Protein AF-A0A7R9K1G2-F1 (afdb_monomer)

Foldseek 3Di:
DDDDDPDPPVPPVVPPPPPVPPVVQLVCLVVVVQPDDPCCVVQQADSNNPGHHPDDPVVVVVPPDDDDDDDDDDDDDPDPDPDDPDDPPDDDPDDDPVRVVVVVVVVVVVVVVVVVPDDDPVVVVVVVVVVVVD

Organism: Timema genevievae (NCBI:txid629358)

Mean predicted aligned error: 20.23 Å

Structure (mmCIF, N/CA/C/O backbone):
data_AF-A0A7R9K1G2-F1
#
_entry.id   AF-A0A7R9K1G2-F1
#
loop_
_atom_site.group_PDB
_atom_site.id
_atom_site.type_symbol
_atom_site.label_atom_id
_atom_site.label_alt_id
_atom_site.label_comp_id
_atom_site.label_asym_id
_atom_site.label_entity_id
_atom_site.label_seq_id
_atom_site.pdbx_PDB_ins_code
_atom_site.Cartn_x
_atom_site.Cartn_y
_atom_site.Cartn_z
_atom_site.occupancy
_atom_site.B_iso_or_equiv
_atom_site.auth_seq_id
_atom_site.auth_comp_id
_atom_site.auth_asym_id
_atom_site.auth_atom_id
_atom_site.pdbx_PDB_model_num
ATOM 1 N N . MET A 1 1 ? -55.151 -46.097 23.847 1.00 50.56 1 MET A N 1
ATOM 2 C CA . MET A 1 1 ? -53.697 -46.279 23.640 1.00 50.56 1 MET A CA 1
ATOM 3 C C . MET A 1 1 ? -53.477 -46.661 22.187 1.00 50.56 1 MET A C 1
ATOM 5 O O . MET A 1 1 ? -53.737 -47.799 21.832 1.00 50.56 1 MET A O 1
ATOM 9 N N . ILE A 1 2 ? -53.095 -45.712 21.331 1.00 43.31 2 ILE A N 1
ATOM 10 C CA . ILE A 1 2 ? -52.829 -45.975 19.909 1.00 43.31 2 ILE A CA 1
ATOM 11 C C . I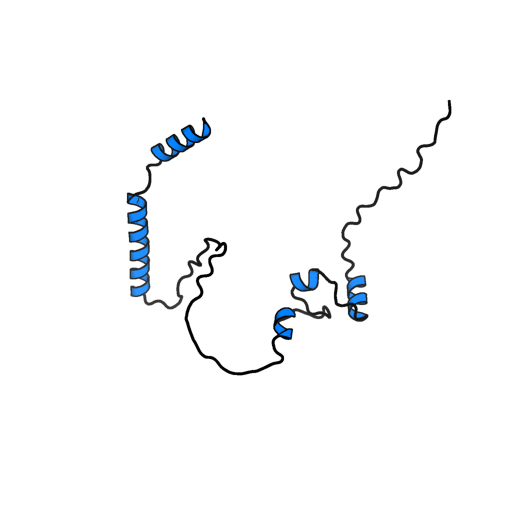LE A 1 2 ? -51.427 -45.440 19.630 1.00 43.31 2 ILE A C 1
ATOM 13 O O . ILE A 1 2 ? -51.177 -44.241 19.719 1.00 43.31 2 ILE A O 1
ATOM 17 N N . ARG A 1 3 ? -50.489 -46.361 19.408 1.00 55.59 3 ARG A N 1
ATOM 18 C CA . ARG A 1 3 ? -49.069 -46.087 19.185 1.00 55.59 3 ARG A CA 1
ATOM 19 C C . ARG A 1 3 ? -48.871 -45.927 17.677 1.00 55.59 3 ARG A C 1
ATOM 21 O O . ARG A 1 3 ? -48.877 -46.917 16.956 1.00 55.59 3 ARG A O 1
ATOM 28 N N . LEU A 1 4 ? -48.760 -44.687 17.203 1.00 58.28 4 LEU A N 1
ATOM 29 C CA . LEU A 1 4 ? -48.434 -44.394 15.805 1.00 58.28 4 LEU A CA 1
ATOM 30 C C . LEU A 1 4 ? -46.971 -44.790 15.522 1.00 58.28 4 LEU A C 1
ATOM 32 O O . LEU A 1 4 ? -46.087 -44.411 16.297 1.00 58.28 4 LEU A O 1
ATOM 36 N N . PRO A 1 5 ? -46.687 -45.546 14.448 1.00 61.16 5 PRO A N 1
ATOM 37 C CA . PRO A 1 5 ? -45.328 -45.935 14.103 1.00 61.16 5 PRO A CA 1
ATOM 38 C C . PRO A 1 5 ? -44.545 -44.731 13.563 1.00 61.16 5 PRO A C 1
ATOM 40 O O . PRO A 1 5 ? -44.858 -44.175 12.514 1.00 61.16 5 PRO A O 1
ATOM 43 N N . HIS A 1 6 ? -43.491 -44.352 14.287 1.00 60.75 6 HIS A N 1
ATOM 44 C CA . HIS A 1 6 ? -42.388 -43.534 13.786 1.00 60.75 6 HIS A CA 1
ATOM 45 C C . HIS A 1 6 ? -41.624 -44.353 12.739 1.00 60.75 6 HIS A C 1
ATOM 47 O O . HIS A 1 6 ? -40.703 -45.095 13.067 1.00 60.75 6 HIS A O 1
ATOM 53 N N . GLN A 1 7 ? -42.036 -44.275 11.481 1.00 60.34 7 GLN A N 1
ATOM 54 C CA . GLN A 1 7 ? -41.250 -44.754 10.351 1.00 60.34 7 GLN A CA 1
ATOM 55 C C . GLN A 1 7 ? -41.204 -43.634 9.317 1.00 60.34 7 GLN A C 1
ATOM 57 O O . GLN A 1 7 ? -42.179 -42.908 9.155 1.00 60.34 7 GLN A O 1
ATOM 62 N N . HIS A 1 8 ? -40.052 -43.493 8.662 1.00 52.41 8 HIS A N 1
ATOM 63 C CA . HIS A 1 8 ? -39.654 -42.400 7.760 1.00 52.41 8 HIS A CA 1
ATOM 64 C C . HIS A 1 8 ? -38.855 -41.249 8.394 1.00 52.41 8 HIS A C 1
ATOM 66 O O . HIS A 1 8 ? -38.887 -40.114 7.924 1.00 52.41 8 HIS A O 1
ATOM 72 N N . LEU A 1 9 ? -37.964 -41.578 9.336 1.00 53.59 9 LEU A N 1
ATOM 73 C CA . LEU A 1 9 ? -36.657 -40.905 9.429 1.00 53.59 9 LEU A CA 1
ATOM 74 C C . LEU A 1 9 ? -35.725 -41.361 8.285 1.00 53.59 9 LEU A C 1
ATOM 76 O O . LEU A 1 9 ? -34.596 -41.782 8.499 1.00 53.59 9 LEU A O 1
ATOM 80 N N . SER A 1 10 ? -36.206 -41.285 7.046 1.00 52.25 10 SER A N 1
ATOM 81 C CA . SER A 1 10 ? -35.415 -41.471 5.821 1.00 52.25 10 SER A CA 1
ATOM 82 C C . SER A 1 10 ? -35.583 -40.273 4.884 1.00 52.25 10 SER A C 1
ATOM 84 O O . SER A 1 10 ? -35.545 -40.377 3.666 1.00 52.25 10 SER A O 1
ATOM 86 N N . ARG A 1 11 ? -35.727 -39.089 5.482 1.00 49.50 11 ARG A N 1
ATOM 87 C CA . ARG A 1 11 ? -35.372 -37.802 4.880 1.00 49.50 11 ARG A CA 1
ATOM 88 C C . ARG A 1 11 ? -34.128 -37.264 5.580 1.00 49.50 11 ARG A C 1
ATOM 90 O O . ARG A 1 11 ? -34.077 -36.110 5.992 1.00 49.50 11 ARG A O 1
ATOM 97 N N . ILE A 1 12 ? -33.087 -38.096 5.669 1.00 47.25 12 ILE A N 1
ATOM 98 C CA . ILE A 1 12 ? -31.738 -37.551 5.528 1.00 47.25 12 ILE A CA 1
ATOM 99 C C . ILE A 1 12 ? -31.717 -37.082 4.081 1.00 47.25 12 ILE A C 1
ATOM 101 O O . ILE A 1 12 ? -31.432 -37.841 3.158 1.00 47.25 12 ILE A O 1
ATOM 105 N N . LEU A 1 13 ? -32.189 -35.849 3.898 1.00 42.22 13 LEU A N 1
ATOM 106 C CA . LEU A 1 13 ? -31.902 -35.016 2.757 1.00 42.22 13 LEU A CA 1
ATOM 107 C C . LEU A 1 13 ? -30.381 -34.988 2.753 1.00 42.22 13 LEU A C 1
ATOM 109 O O . LEU A 1 13 ? -29.765 -34.234 3.507 1.00 42.22 13 LEU A O 1
ATOM 113 N N . VAL A 1 14 ? -29.794 -35.960 2.050 1.00 49.69 14 VAL A N 1
ATOM 114 C CA . VAL A 1 14 ? -28.378 -35.997 1.739 1.00 49.69 14 VAL A CA 1
ATOM 115 C C . VAL A 1 14 ? -28.142 -34.608 1.217 1.00 49.69 14 VAL A C 1
ATOM 117 O O . VAL A 1 14 ? -28.693 -34.246 0.181 1.00 49.69 14 VAL A O 1
ATOM 120 N N . LEU A 1 15 ? -27.452 -33.810 2.031 1.00 47.59 15 LEU A N 1
ATOM 121 C CA . LEU A 1 15 ? -26.836 -32.573 1.624 1.00 47.59 15 LEU A CA 1
ATOM 122 C C . LEU A 1 15 ? -26.226 -32.907 0.280 1.00 47.59 15 LEU A C 1
ATOM 124 O O . LEU A 1 15 ? -25.211 -33.607 0.223 1.00 47.59 15 LEU A O 1
ATOM 128 N N . SER A 1 16 ? -26.907 -32.491 -0.783 1.00 46.47 16 SER A N 1
ATOM 129 C CA . SER A 1 16 ? -26.416 -32.477 -2.139 1.00 46.47 16 SER A CA 1
ATOM 130 C C . SER A 1 16 ? -25.301 -31.451 -2.087 1.00 46.47 16 SER A C 1
ATOM 132 O O . SER A 1 16 ? -25.440 -30.285 -2.449 1.00 46.47 16 SER A O 1
ATOM 134 N N . ARG A 1 17 ? -24.177 -31.915 -1.520 1.00 50.12 17 ARG A N 1
ATOM 135 C CA . ARG A 1 17 ? -22.824 -31.493 -1.809 1.00 50.12 17 ARG A CA 1
ATOM 136 C C . ARG A 1 17 ? -22.879 -31.121 -3.272 1.00 50.12 17 ARG A C 1
ATOM 138 O O . ARG A 1 17 ? -23.384 -31.912 -4.064 1.00 50.12 17 ARG A O 1
ATOM 145 N N . TRP A 1 18 ? -22.472 -29.906 -3.591 1.00 49.19 18 TRP A N 1
ATOM 146 C CA . TRP A 1 18 ? -22.394 -29.452 -4.964 1.00 49.19 18 TRP A CA 1
ATOM 147 C C . TRP A 1 18 ? -21.416 -30.385 -5.679 1.00 49.19 18 TRP A C 1
ATOM 149 O O . TRP A 1 18 ? -20.207 -30.174 -5.653 1.00 49.19 18 TRP A O 1
ATOM 159 N N . VAL A 1 19 ? -21.923 -31.504 -6.192 1.00 56.78 19 VAL A N 1
ATOM 160 C CA . VAL A 1 19 ? -21.174 -32.398 -7.049 1.00 56.78 19 VAL A CA 1
ATOM 161 C C . VAL A 1 19 ? -21.177 -31.658 -8.369 1.00 56.78 19 VAL A C 1
ATOM 163 O O . VAL A 1 19 ? -22.197 -31.533 -9.045 1.00 56.78 19 VAL A O 1
ATOM 166 N N . VAL A 1 20 ? -20.047 -31.018 -8.636 1.00 67.50 20 VAL A N 1
ATOM 167 C CA . VAL A 1 20 ? -19.779 -30.366 -9.908 1.00 67.50 20 VAL A CA 1
ATOM 168 C C . VAL A 1 20 ? -19.528 -31.498 -10.905 1.00 67.50 20 VAL A C 1
ATOM 170 O O . VAL A 1 20 ? -18.430 -32.046 -10.973 1.00 67.50 20 VAL A O 1
ATOM 173 N N . ASP A 1 21 ? -20.583 -31.917 -11.603 1.00 79.44 21 ASP A N 1
ATOM 174 C CA . ASP A 1 21 ? -20.544 -33.013 -12.573 1.00 79.44 21 ASP A CA 1
ATOM 175 C C . ASP A 1 21 ? -19.918 -32.550 -13.899 1.00 79.44 21 ASP A C 1
ATOM 177 O O . ASP A 1 21 ? -20.618 -32.181 -14.846 1.00 79.44 21 ASP A O 1
ATOM 181 N N . ILE A 1 22 ? -18.589 -32.635 -13.997 1.00 81.06 22 ILE A N 1
ATOM 182 C CA . ILE A 1 22 ? -17.823 -32.222 -15.189 1.00 81.06 22 ILE A CA 1
ATOM 183 C C . ILE A 1 22 ? -18.315 -32.946 -16.456 1.00 81.06 22 ILE A C 1
ATOM 185 O O . ILE A 1 22 ? -18.429 -32.349 -17.524 1.00 81.06 22 ILE A O 1
ATOM 189 N N . GLU A 1 23 ? -18.666 -34.229 -16.358 1.00 83.25 23 GLU A N 1
ATOM 190 C CA . GLU A 1 23 ? -19.152 -35.015 -17.501 1.00 83.25 23 GLU A CA 1
ATOM 191 C C . GLU A 1 23 ? -20.518 -34.554 -18.020 1.00 83.25 23 GLU A C 1
ATOM 193 O O . GLU A 1 23 ? -20.798 -34.601 -19.222 1.00 83.25 23 GLU A O 1
ATOM 198 N N . ARG A 1 24 ? -21.408 -34.135 -17.117 1.00 84.56 24 ARG A N 1
ATOM 199 C CA . ARG A 1 24 ? -22.703 -33.560 -17.492 1.00 84.56 24 ARG A CA 1
ATOM 200 C C . ARG A 1 24 ? -22.485 -32.228 -18.195 1.00 84.56 24 ARG A C 1
ATOM 202 O O . ARG A 1 24 ? -23.088 -31.985 -19.237 1.00 84.56 24 ARG A O 1
ATOM 209 N N . ASP A 1 25 ? -21.585 -31.418 -17.663 1.00 83.19 25 ASP A N 1
ATOM 210 C CA . ASP A 1 25 ? -21.326 -30.084 -18.179 1.00 83.19 25 ASP A CA 1
ATOM 211 C C . ASP A 1 25 ? -20.649 -30.144 -19.563 1.00 83.19 25 ASP A C 1
ATOM 213 O O . ASP A 1 25 ? -21.068 -29.436 -20.476 1.00 83.19 25 ASP A O 1
ATOM 217 N N . ILE A 1 26 ? -19.734 -31.095 -19.803 1.00 84.56 26 ILE A N 1
ATOM 218 C CA . ILE A 1 26 ? -19.181 -31.367 -21.145 1.00 84.56 26 ILE A CA 1
ATOM 219 C C . ILE A 1 26 ? -20.280 -31.787 -22.137 1.00 84.56 26 ILE A C 1
ATOM 221 O O . ILE A 1 26 ? -20.262 -31.365 -23.295 1.00 84.56 26 ILE A O 1
ATOM 225 N N . ARG A 1 27 ? -21.254 -32.607 -21.718 1.00 86.50 27 ARG A N 1
ATOM 226 C CA . ARG A 1 27 ? -22.398 -32.985 -22.574 1.00 86.50 27 ARG A CA 1
ATOM 227 C C . ARG A 1 27 ? -23.302 -31.789 -22.887 1.00 86.50 27 ARG A C 1
ATOM 229 O O . ARG A 1 27 ? -23.794 -31.676 -24.010 1.00 86.50 27 ARG A O 1
ATOM 236 N N . ASN A 1 28 ? -23.496 -30.888 -21.929 1.00 84.62 28 ASN A N 1
ATOM 237 C CA . ASN A 1 28 ? -24.276 -29.664 -22.116 1.00 84.62 28 ASN A CA 1
ATOM 238 C C . ASN A 1 28 ? -23.591 -28.699 -23.093 1.00 84.62 28 ASN A C 1
ATOM 240 O O . ASN A 1 28 ? -24.243 -28.200 -24.008 1.00 84.62 28 ASN A O 1
ATOM 244 N N . VAL A 1 29 ? -22.273 -28.522 -22.972 1.00 84.50 29 VAL A N 1
ATOM 245 C CA . VAL A 1 29 ? -21.475 -27.723 -23.917 1.00 84.50 29 VAL A CA 1
ATOM 246 C C . VAL A 1 29 ? -21.548 -28.321 -25.323 1.00 84.50 29 VAL A C 1
ATOM 248 O O . VAL A 1 29 ? -21.930 -27.634 -26.263 1.00 84.50 29 VAL A O 1
ATOM 251 N N . LYS A 1 30 ? -21.322 -29.633 -25.472 1.00 84.31 30 LYS A N 1
ATOM 252 C CA . LYS A 1 30 ? -21.420 -30.317 -26.778 1.00 84.31 30 LYS A CA 1
ATOM 253 C C . LYS A 1 30 ? -22.814 -30.264 -27.411 1.00 84.31 30 LYS A C 1
ATOM 255 O O . LYS A 1 30 ? -22.930 -30.408 -28.622 1.00 84.31 30 LYS A O 1
ATOM 260 N N . SER A 1 31 ? -23.867 -30.090 -26.612 1.00 83.75 31 SER A N 1
ATOM 261 C CA . SER A 1 31 ? -25.248 -29.943 -27.095 1.00 83.75 31 SER A CA 1
ATOM 262 C C . SER A 1 31 ? -25.660 -28.485 -27.345 1.00 83.75 31 SER A C 1
ATOM 264 O O . SER A 1 31 ? -26.833 -28.228 -27.609 1.00 83.75 31 SER A O 1
ATOM 266 N N . GLY A 1 32 ? -24.719 -27.532 -27.280 1.00 75.62 32 GLY A N 1
ATOM 267 C CA . GLY A 1 32 ? -24.953 -26.110 -27.564 1.00 75.62 32 GLY A CA 1
ATOM 268 C C . GLY A 1 32 ? -25.609 -25.335 -26.416 1.00 75.62 32 GLY A C 1
ATOM 269 O O . GLY A 1 32 ? -26.069 -24.207 -26.601 1.00 75.62 32 GLY A O 1
ATOM 270 N N . LYS A 1 33 ? -25.676 -25.915 -25.211 1.00 70.06 33 LYS A N 1
ATOM 271 C CA . LYS A 1 33 ? -26.177 -25.255 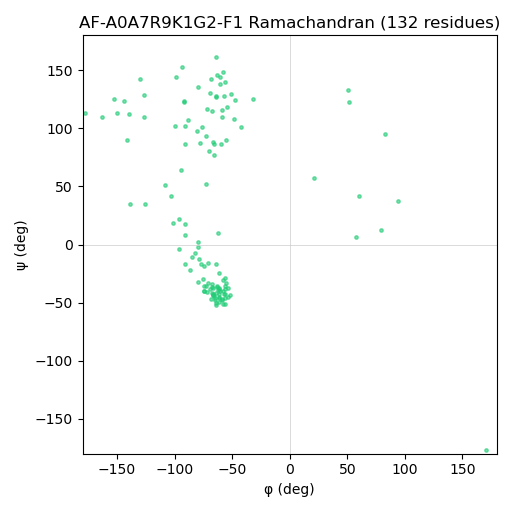-23.995 1.00 70.06 33 LYS A CA 1
ATOM 272 C C . LYS A 1 33 ? -25.009 -24.662 -23.209 1.00 70.06 33 LYS A C 1
ATOM 274 O O . LYS A 1 33 ? -24.711 -25.076 -22.095 1.00 70.06 33 LYS A O 1
ATOM 279 N N . GLU A 1 34 ? -24.337 -23.688 -23.812 1.00 66.06 34 GLU A N 1
ATOM 280 C CA . GLU A 1 34 ? -23.093 -23.093 -23.292 1.00 66.06 34 GLU A CA 1
ATOM 281 C C . GLU A 1 34 ? -23.302 -22.071 -22.159 1.00 66.06 34 GLU A C 1
ATOM 283 O O . GLU A 1 34 ? -22.349 -21.650 -21.505 1.00 66.06 34 GLU A O 1
ATOM 288 N N . LYS A 1 35 ? -24.544 -21.629 -21.931 1.00 62.31 35 LYS A N 1
ATOM 289 C CA . LYS A 1 35 ? -24.831 -20.351 -21.255 1.00 62.31 35 LYS A CA 1
ATOM 290 C C . LYS A 1 35 ? -24.736 -20.357 -19.722 1.00 62.31 35 LYS A C 1
ATOM 292 O O . LYS A 1 35 ? -24.924 -19.301 -19.130 1.00 62.31 35 LYS A O 1
ATOM 297 N N . GLU A 1 36 ? -24.452 -21.484 -19.068 1.00 69.12 36 GLU A N 1
ATOM 298 C CA . GLU A 1 36 ? -24.674 -21.604 -17.614 1.00 69.12 36 GLU A CA 1
ATOM 299 C C . GLU A 1 36 ? -23.565 -22.343 -16.840 1.00 69.12 36 GLU A C 1
ATOM 301 O O . GLU A 1 36 ? -23.824 -23.045 -15.868 1.00 69.12 36 GLU A O 1
ATOM 306 N N . LEU A 1 37 ? -22.298 -22.194 -17.241 1.00 80.12 37 LEU A N 1
ATOM 307 C CA . LEU A 1 37 ? -21.166 -22.680 -16.440 1.00 80.12 37 LEU A CA 1
ATOM 308 C C . LEU A 1 37 ? -20.543 -21.531 -15.643 1.00 80.12 37 LEU A C 1
ATOM 310 O O . LEU A 1 37 ? -19.744 -20.755 -16.163 1.00 80.12 37 LEU A O 1
ATOM 314 N N . VAL A 1 38 ? -20.863 -21.464 -14.348 1.00 81.88 38 VAL A N 1
ATOM 315 C CA . VAL A 1 38 ? -20.343 -20.438 -13.420 1.00 81.88 38 VAL A CA 1
ATOM 316 C C . VAL A 1 38 ? -18.811 -20.425 -13.378 1.00 81.88 38 VAL A C 1
ATOM 318 O O . VAL A 1 38 ? -18.198 -19.367 -13.277 1.00 81.88 38 VAL A O 1
ATOM 321 N N . TYR A 1 39 ? -18.168 -21.588 -13.489 1.00 82.56 39 TYR A N 1
ATOM 322 C CA . TYR A 1 39 ? -16.712 -21.676 -13.406 1.00 82.56 39 TYR A CA 1
ATOM 323 C C . TYR A 1 39 ? -15.991 -21.224 -14.684 1.00 82.56 39 TYR A C 1
ATOM 325 O O . TYR A 1 39 ? -14.816 -20.890 -14.583 1.00 82.56 39 TYR A O 1
ATOM 333 N N . LYS A 1 40 ? -16.664 -21.118 -15.846 1.00 84.50 40 LYS A N 1
ATOM 334 C CA . LYS A 1 40 ? -16.068 -20.648 -17.118 1.00 84.50 40 LYS A CA 1
ATOM 335 C C . LYS A 1 40 ? -15.389 -19.284 -16.949 1.00 84.50 40 LYS A C 1
ATOM 337 O O . LYS A 1 40 ? -14.260 -19.094 -17.400 1.00 84.50 40 LYS A O 1
ATOM 342 N N . THR A 1 41 ? -16.062 -18.359 -16.261 1.00 82.62 41 THR A N 1
ATOM 343 C CA . THR A 1 41 ? -15.585 -16.986 -16.029 1.00 82.62 41 THR A CA 1
ATOM 344 C C . THR A 1 41 ? -14.465 -16.932 -14.996 1.00 82.62 41 THR A C 1
ATOM 346 O O . THR A 1 41 ? -13.488 -16.218 -15.194 1.00 82.62 41 THR A O 1
ATOM 349 N N . ILE A 1 42 ? -14.571 -17.721 -13.925 1.00 84.62 42 ILE A N 1
ATOM 350 C CA . ILE A 1 42 ? -13.578 -17.766 -12.843 1.00 84.62 42 ILE A CA 1
ATOM 351 C C . ILE A 1 42 ? -12.261 -18.366 -13.344 1.00 84.62 42 ILE A C 1
ATOM 353 O O . ILE A 1 42 ? -11.189 -17.865 -13.017 1.00 84.62 42 ILE A O 1
ATOM 357 N N . THR A 1 43 ? -12.328 -19.433 -14.143 1.00 84.88 43 THR A N 1
ATOM 358 C CA . THR A 1 43 ? -11.138 -20.106 -14.682 1.00 84.88 43 THR A CA 1
ATOM 359 C C . THR A 1 43 ? -10.614 -19.465 -15.964 1.00 84.88 43 THR A C 1
ATOM 361 O O . THR A 1 43 ? -9.538 -19.840 -16.422 1.00 84.88 43 THR A O 1
ATOM 364 N N . GLY A 1 44 ? -11.374 -18.551 -16.574 1.00 85.19 44 GLY A N 1
ATOM 365 C CA . GLY A 1 44 ? -11.031 -17.944 -17.859 1.00 85.19 44 GLY A CA 1
ATOM 366 C C . GLY A 1 44 ? -10.919 -18.974 -18.984 1.00 85.19 44 GLY A C 1
ATOM 367 O O . GLY A 1 44 ? -9.972 -18.924 -19.762 1.00 85.19 44 GLY A O 1
ATOM 368 N N . LEU A 1 45 ? -11.837 -19.945 -19.047 1.00 85.38 45 LEU A N 1
ATOM 369 C CA . LEU A 1 45 ? -11.877 -20.948 -20.121 1.00 85.38 45 LEU A CA 1
ATOM 370 C C . LEU A 1 45 ? -12.812 -20.500 -21.252 1.00 85.38 45 LEU A C 1
ATOM 372 O O . LEU A 1 45 ? -13.784 -19.783 -21.023 1.00 85.38 45 LEU A O 1
ATOM 376 N N . LYS A 1 46 ? -12.542 -20.971 -22.473 1.00 84.19 46 LYS A N 1
ATOM 377 C CA . LYS A 1 46 ? -13.419 -20.788 -23.643 1.00 84.19 46 LYS A CA 1
ATOM 378 C C . LYS A 1 46 ? -14.773 -21.491 -23.451 1.00 84.19 46 LYS A C 1
ATOM 380 O O . LYS A 1 46 ? -14.886 -22.403 -22.634 1.00 84.19 46 LYS A O 1
ATOM 385 N N . GLY A 1 47 ? -15.785 -21.106 -24.241 1.00 80.62 47 GLY A N 1
ATOM 386 C CA . GLY A 1 47 ? -17.125 -21.731 -24.227 1.00 80.62 47 GLY A CA 1
ATOM 387 C C . GLY A 1 47 ? -17.088 -23.248 -24.420 1.00 80.62 47 GLY A C 1
ATOM 388 O O . GLY A 1 47 ? -17.759 -23.978 -23.698 1.00 80.62 47 GLY A O 1
ATOM 389 N N . ASP A 1 48 ? -16.181 -23.710 -25.278 1.00 79.06 48 ASP A N 1
ATOM 390 C CA . ASP A 1 48 ? -15.997 -25.126 -25.609 1.00 79.06 48 ASP A CA 1
ATOM 391 C C . ASP A 1 48 ? -15.184 -25.924 -24.575 1.00 79.06 48 ASP A C 1
ATOM 393 O O . ASP A 1 48 ? -14.872 -27.092 -24.805 1.00 79.06 48 ASP A O 1
ATOM 397 N N . LEU A 1 49 ? -14.750 -25.303 -23.468 1.00 78.88 49 LEU A N 1
ATOM 398 C CA . LEU A 1 49 ? -13.845 -25.879 -22.454 1.00 78.88 49 LEU A CA 1
ATOM 399 C C . LEU A 1 49 ? -12.484 -26.369 -22.994 1.00 78.88 49 LEU A C 1
ATOM 401 O O . LEU A 1 49 ? -11.690 -26.938 -22.249 1.00 78.88 49 LEU A O 1
ATOM 405 N N . SER A 1 50 ? -12.178 -26.119 -24.270 1.00 82.50 50 SER A N 1
ATOM 406 C CA . SER A 1 50 ? -10.973 -26.621 -24.941 1.00 82.50 50 SER A CA 1
ATOM 407 C C . SER A 1 50 ? -9.674 -25.954 -24.469 1.00 82.50 50 SER A C 1
ATOM 409 O O . SER A 1 50 ? -8.595 -26.461 -24.772 1.00 82.50 50 SER A O 1
ATOM 411 N N . GLY A 1 51 ? -9.740 -24.813 -23.775 1.00 84.31 51 GLY A N 1
ATOM 412 C CA . GLY A 1 51 ? -8.545 -24.117 -23.303 1.00 84.31 51 GLY A CA 1
ATOM 413 C C . GLY A 1 51 ? -8.806 -22.723 -22.729 1.00 84.31 51 GLY A C 1
ATOM 414 O O . GLY A 1 51 ? -9.964 -22.299 -22.643 1.00 84.31 51 GLY A O 1
ATOM 415 N N . PRO A 1 52 ? -7.733 -22.008 -22.344 1.00 86.62 52 PRO A N 1
ATOM 416 C CA . PRO A 1 52 ? -7.825 -20.668 -21.782 1.00 86.62 52 PRO A CA 1
ATOM 417 C C . PRO A 1 52 ? -8.288 -19.651 -22.831 1.00 86.62 52 PRO A C 1
ATOM 419 O O . PRO A 1 52 ? -7.925 -19.713 -24.009 1.00 86.62 52 PRO A O 1
ATOM 422 N N . GLN A 1 53 ? -9.102 -18.706 -22.384 1.00 84.31 53 GLN A N 1
ATOM 423 C CA . GLN A 1 53 ? -9.611 -17.584 -23.151 1.00 84.31 53 GLN A CA 1
ATOM 424 C C . GLN A 1 53 ? -8.670 -16.385 -22.964 1.00 84.31 53 GLN A C 1
ATOM 426 O O . GLN A 1 53 ? -8.400 -15.965 -21.843 1.00 84.31 53 GLN A O 1
ATOM 431 N N . THR A 1 54 ? -8.138 -15.853 -24.067 1.00 82.69 54 THR A N 1
ATOM 432 C CA . THR A 1 54 ? -7.171 -14.739 -24.062 1.00 82.69 54 THR A CA 1
ATOM 433 C C . THR A 1 54 ? -7.836 -13.378 -23.883 1.00 82.69 54 THR A C 1
ATOM 435 O O . THR A 1 54 ? -7.248 -12.491 -23.270 1.00 82.69 54 THR A O 1
ATOM 438 N N . LYS A 1 55 ? -9.059 -13.211 -24.395 1.00 80.00 55 LYS A N 1
ATOM 439 C CA . LYS A 1 55 ? -9.873 -12.001 -24.246 1.00 80.00 55 LYS A CA 1
ATOM 440 C C . LYS A 1 55 ? -11.243 -12.382 -23.694 1.00 80.00 55 LYS A C 1
ATOM 442 O O . LYS A 1 55 ? -11.853 -13.286 -24.252 1.00 80.00 55 LYS A O 1
ATOM 447 N N . PRO A 1 56 ? -11.739 -11.754 -22.615 1.00 80.06 56 PRO A N 1
ATOM 448 C CA . PRO A 1 56 ? -13.055 -12.068 -22.067 1.00 80.06 56 PRO A CA 1
ATOM 449 C C . PRO A 1 56 ? -14.169 -11.747 -23.073 1.00 80.06 56 PRO A C 1
ATOM 451 O O . PRO A 1 56 ? -14.096 -10.758 -23.797 1.00 80.06 56 PRO A O 1
ATOM 454 N N . GLU A 1 57 ? -15.234 -12.550 -23.060 1.00 73.38 57 GLU A N 1
ATOM 455 C CA . GLU A 1 57 ? -16.375 -12.478 -23.996 1.00 73.38 57 GLU A CA 1
ATOM 456 C C . GLU A 1 57 ? -17.047 -11.090 -24.011 1.00 73.38 57 GLU A C 1
ATOM 458 O O . GLU A 1 57 ? -17.559 -10.634 -25.031 1.00 73.38 57 GLU A O 1
ATOM 463 N N . ILE A 1 58 ? -16.978 -10.379 -22.883 1.00 76.19 58 ILE A N 1
ATOM 464 C CA . ILE A 1 58 ? -17.501 -9.017 -22.709 1.00 76.19 58 ILE A CA 1
ATOM 465 C C . ILE A 1 58 ? -16.771 -8.013 -23.621 1.00 76.19 58 ILE A C 1
ATOM 467 O O . ILE A 1 58 ? -17.404 -7.093 -24.129 1.00 76.19 58 ILE A O 1
ATOM 471 N N . LEU A 1 59 ? -15.465 -8.201 -23.850 1.00 74.19 59 LEU A N 1
ATOM 472 C CA . LEU A 1 59 ? -14.638 -7.312 -24.676 1.00 74.19 59 LEU A CA 1
ATOM 473 C C . LEU A 1 59 ? -14.668 -7.676 -26.167 1.00 74.19 59 LEU A C 1
ATOM 475 O O . LEU A 1 59 ? -14.380 -6.828 -26.999 1.00 74.19 59 LEU A O 1
ATOM 479 N N . GLU A 1 60 ? -15.004 -8.913 -26.541 1.00 67.50 60 GLU A N 1
ATOM 480 C CA . GLU A 1 60 ? -15.066 -9.300 -27.962 1.00 67.50 60 GLU A CA 1
ATOM 481 C C . GLU A 1 60 ? -16.290 -8.691 -28.661 1.00 67.50 60 GLU A C 1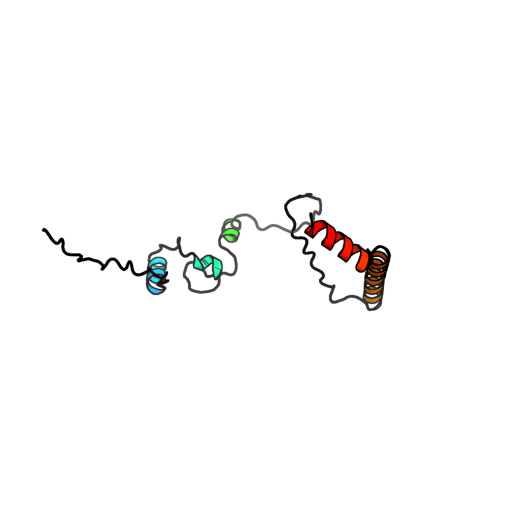
ATOM 483 O O . GLU A 1 60 ? -16.199 -8.241 -29.805 1.00 67.50 60 GLU A O 1
ATOM 488 N N . LYS A 1 61 ? -17.418 -8.574 -27.949 1.00 61.03 61 LYS A N 1
ATOM 489 C CA . LYS A 1 61 ? -18.668 -8.012 -28.486 1.00 61.03 61 LYS A CA 1
ATOM 490 C C . LYS A 1 61 ? -18.582 -6.537 -28.885 1.00 61.03 61 LYS A C 1
ATOM 492 O O . LYS A 1 61 ? -19.444 -6.067 -29.619 1.00 61.03 61 LYS A O 1
ATOM 497 N N . THR A 1 62 ? -17.566 -5.817 -28.416 1.00 55.56 62 THR A N 1
ATOM 498 C CA . THR A 1 62 ? -17.343 -4.401 -28.738 1.00 55.56 62 THR A CA 1
ATOM 499 C C . THR A 1 62 ? -16.357 -4.199 -29.891 1.00 55.56 62 THR A C 1
ATOM 501 O O . THR A 1 62 ? -16.154 -3.069 -30.309 1.00 55.56 62 THR A O 1
ATOM 504 N N . THR A 1 63 ? -15.748 -5.268 -30.421 1.00 49.28 63 THR A N 1
ATOM 505 C CA . THR A 1 63 ? -14.664 -5.187 -31.427 1.00 49.28 63 THR A CA 1
ATOM 506 C C . THR A 1 63 ? -15.106 -5.465 -32.866 1.00 49.28 63 THR A C 1
ATOM 508 O O . THR A 1 63 ? -14.276 -5.731 -33.727 1.00 49.28 63 THR A O 1
ATOM 511 N N . SER A 1 64 ? -16.405 -5.386 -33.162 1.00 47.75 64 SER A N 1
ATOM 512 C CA . SER A 1 64 ? -16.920 -5.480 -34.536 1.00 47.75 64 SER A CA 1
ATOM 513 C C . SER A 1 64 ? -17.158 -4.118 -35.200 1.00 47.75 64 SER A C 1
ATOM 515 O O . SER A 1 64 ? -17.946 -4.033 -36.138 1.00 47.75 64 SER A O 1
ATOM 517 N N . SER A 1 65 ? -16.513 -3.046 -34.733 1.00 44.91 65 SER A N 1
ATOM 518 C CA . SER A 1 65 ? -16.531 -1.756 -35.426 1.00 44.91 65 SER A CA 1
ATOM 519 C C . SER A 1 65 ? -15.242 -0.981 -35.162 1.00 44.91 65 SER A C 1
ATOM 521 O O . SER A 1 65 ? -15.021 -0.541 -34.041 1.00 44.91 65 SER A O 1
ATOM 523 N N . GLY A 1 66 ? -14.441 -0.800 -36.214 1.00 38.00 66 GLY A N 1
ATOM 524 C CA . GLY A 1 66 ? -13.444 0.267 -36.324 1.00 38.00 66 GLY A CA 1
ATOM 525 C C . GLY A 1 66 ? -12.105 0.004 -35.646 1.00 38.00 66 GLY A C 1
ATOM 526 O O . GLY A 1 66 ? -11.922 0.297 -34.470 1.00 38.00 66 GLY A O 1
ATOM 527 N N . GLU A 1 67 ? -11.148 -0.485 -36.430 1.00 45.47 67 GLU A N 1
ATOM 528 C CA . GLU A 1 67 ? -9.755 -0.058 -36.293 1.00 45.47 67 GLU A CA 1
ATOM 529 C C . GLU A 1 67 ? -9.702 1.439 -36.631 1.00 45.47 67 GLU A C 1
ATOM 531 O O . GLU A 1 67 ? -10.232 1.802 -37.673 1.00 45.47 67 GLU A O 1
ATOM 536 N N . GLU A 1 68 ? -9.126 2.280 -35.765 1.00 39.44 68 GLU A N 1
ATOM 537 C CA . GLU A 1 68 ? -8.368 3.491 -36.130 1.00 39.44 68 GLU A CA 1
ATOM 538 C C . GLU A 1 68 ? -7.807 4.178 -34.866 1.00 39.44 68 GLU A C 1
ATOM 540 O O . GLU A 1 68 ? -8.538 4.615 -33.984 1.00 39.44 68 GLU A O 1
ATOM 545 N N . GLU A 1 69 ? -6.475 4.143 -34.805 1.00 39.72 69 GLU 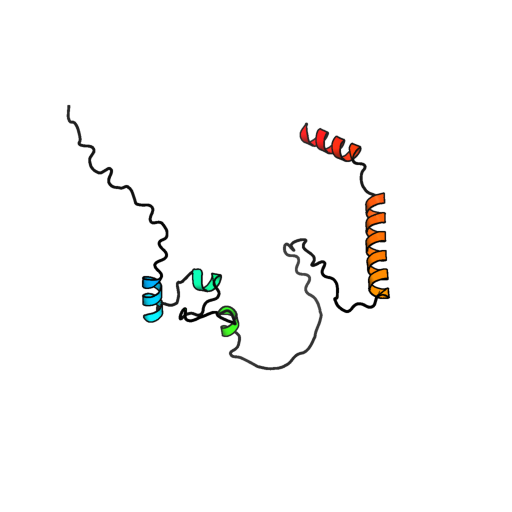A N 1
ATOM 546 C CA . GLU A 1 69 ? -5.503 5.147 -34.352 1.00 39.72 69 GLU A CA 1
ATOM 547 C C . GLU A 1 69 ? -5.608 5.879 -32.994 1.00 39.72 69 GLU A C 1
ATOM 549 O O . GLU A 1 69 ? -6.609 6.441 -32.565 1.00 39.72 69 GLU A O 1
ATOM 554 N N . GLU A 1 70 ? -4.434 5.878 -32.360 1.00 45.06 70 GLU A N 1
ATOM 555 C CA . GLU A 1 70 ? -3.967 6.656 -31.219 1.00 45.06 70 GLU A CA 1
ATOM 556 C C . GLU A 1 70 ? -4.198 8.168 -31.382 1.00 45.06 70 GLU A C 1
ATOM 558 O O . GLU A 1 70 ? -3.684 8.764 -32.324 1.00 45.06 70 GLU A O 1
ATOM 563 N N . GLU A 1 71 ? -4.793 8.821 -30.381 1.00 38.81 71 GLU A N 1
ATOM 564 C CA . GLU A 1 71 ? -4.284 10.126 -29.954 1.00 38.81 71 GLU A CA 1
ATOM 565 C C . GLU A 1 71 ? -4.585 10.403 -28.474 1.00 38.81 71 GLU A C 1
ATOM 567 O O . GLU A 1 71 ? -5.712 10.322 -27.982 1.00 38.81 71 GLU A O 1
ATOM 572 N N . ASP A 1 72 ? -3.498 10.707 -27.774 1.00 46.22 72 ASP A N 1
ATOM 573 C CA . ASP A 1 72 ? -3.401 11.233 -26.423 1.00 46.22 72 ASP A CA 1
ATOM 574 C C . ASP A 1 72 ? -4.235 12.513 -26.267 1.00 46.22 72 ASP A C 1
ATOM 576 O O . ASP A 1 72 ? -3.965 13.541 -26.886 1.00 46.22 72 ASP A O 1
ATOM 580 N N . SER A 1 73 ? -5.234 12.473 -25.388 1.00 39.12 73 SER A N 1
ATOM 581 C CA . SER A 1 73 ? -5.798 13.690 -24.815 1.00 39.12 73 SER A CA 1
ATOM 582 C C . SER A 1 73 ? -6.132 13.458 -23.352 1.00 39.12 73 SER A C 1
ATOM 584 O O . SER A 1 73 ? -7.218 13.027 -22.961 1.00 39.12 73 SER A O 1
ATOM 586 N N . SER A 1 74 ? -5.136 13.736 -22.520 1.00 49.25 74 SER A N 1
ATOM 587 C CA . SER A 1 74 ? -5.334 14.024 -21.113 1.00 49.25 74 SER A CA 1
ATOM 588 C C . SER A 1 74 ? -6.260 15.235 -20.954 1.00 49.25 74 SER A C 1
ATOM 590 O O . SER A 1 74 ? -5.824 16.351 -21.213 1.00 49.25 74 SER A O 1
ATOM 592 N N . GLU A 1 75 ? -7.490 15.044 -20.475 1.00 45.31 75 GLU A N 1
ATOM 593 C CA . GLU A 1 75 ? -8.122 15.991 -19.548 1.00 45.31 75 GLU A CA 1
ATOM 594 C C . GLU A 1 75 ? -9.332 15.348 -18.838 1.00 45.31 75 GLU A C 1
ATOM 596 O O . GLU A 1 75 ? -10.386 15.126 -19.417 1.00 45.31 75 GLU A O 1
ATOM 601 N N . ARG A 1 76 ? -9.130 15.107 -17.537 1.00 51.75 76 ARG A N 1
ATOM 602 C CA . ARG A 1 76 ? -10.094 15.125 -16.420 1.00 51.75 76 ARG A CA 1
ATOM 603 C C . ARG A 1 76 ? -11.401 14.335 -16.520 1.00 51.75 76 ARG A C 1
ATOM 605 O O . ARG A 1 76 ? -12.357 14.774 -17.141 1.00 51.75 76 ARG A O 1
ATOM 612 N N . GLU A 1 77 ? -11.561 13.443 -15.542 1.00 41.81 77 GLU A N 1
ATOM 613 C CA . GLU A 1 77 ? -12.759 13.513 -14.708 1.00 41.81 77 GLU A CA 1
ATOM 614 C C . GLU A 1 77 ? -12.470 13.137 -13.251 1.00 41.81 77 GLU A C 1
ATOM 616 O O . GLU A 1 77 ? -11.910 12.093 -12.921 1.00 41.81 77 GLU A O 1
ATOM 621 N N . ASN A 1 78 ? -12.818 14.072 -12.374 1.00 49.94 78 ASN A N 1
ATOM 622 C CA . ASN A 1 78 ? -12.821 13.949 -10.928 1.00 49.94 78 ASN A CA 1
ATOM 623 C C . ASN A 1 78 ? -13.956 12.994 -10.525 1.00 49.94 78 ASN A C 1
ATOM 625 O O . ASN A 1 78 ? -15.034 13.456 -10.157 1.00 49.94 78 ASN A O 1
ATOM 629 N N . SER A 1 79 ? -13.730 11.681 -10.617 1.00 42.34 79 SER A N 1
ATOM 630 C CA . SER A 1 79 ? -14.670 10.697 -10.078 1.00 42.34 79 SER A CA 1
ATOM 631 C C . SER A 1 79 ? -14.336 10.420 -8.618 1.00 42.34 79 SER A C 1
ATOM 633 O O . SER A 1 79 ? 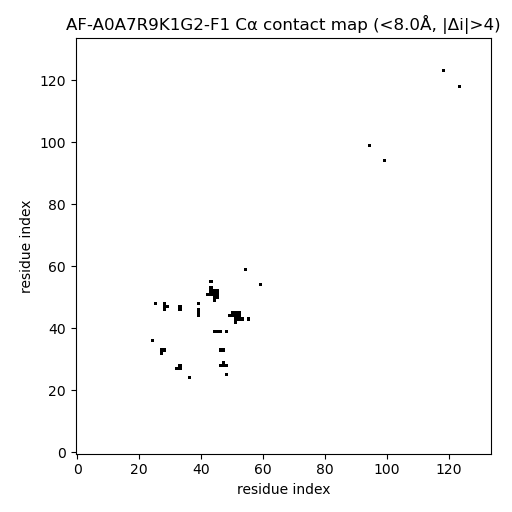-13.314 9.831 -8.274 1.00 42.34 79 SER A O 1
ATOM 635 N N . SER A 1 80 ? -15.193 10.939 -7.748 1.00 53.62 80 SER A N 1
ATOM 636 C CA . SER A 1 80 ? -15.160 10.709 -6.312 1.00 53.62 80 SER A CA 1
ATOM 637 C C . SER A 1 80 ? -16.029 9.495 -6.008 1.00 53.62 80 SER A C 1
ATOM 639 O O . SER A 1 80 ? -17.201 9.637 -5.681 1.00 53.62 80 SER A O 1
ATOM 641 N N . GLU A 1 81 ? -15.440 8.304 -6.096 1.00 50.16 81 GLU A N 1
ATOM 642 C CA . GLU A 1 81 ? -16.068 7.048 -5.682 1.00 50.16 81 GLU A CA 1
ATOM 643 C C . GLU A 1 81 ? -15.031 6.172 -4.966 1.00 50.16 81 GLU A C 1
ATOM 645 O O . GLU A 1 81 ? -14.047 5.764 -5.563 1.00 50.16 81 GLU A O 1
ATOM 650 N N . ASP A 1 82 ? -15.234 5.970 -3.657 1.00 57.56 82 ASP A N 1
ATOM 651 C CA . ASP A 1 82 ? -14.593 4.992 -2.753 1.00 57.56 82 ASP A CA 1
ATOM 652 C C . ASP A 1 82 ? -13.234 4.401 -3.189 1.00 57.56 82 ASP A C 1
ATOM 654 O O . ASP A 1 82 ? -13.043 3.188 -3.288 1.00 57.56 82 ASP A O 1
ATOM 658 N N . ASP A 1 83 ? -12.256 5.275 -3.428 1.00 58.31 83 ASP A N 1
ATOM 659 C CA . ASP A 1 83 ? -10.913 4.854 -3.797 1.00 58.31 83 ASP A CA 1
ATOM 660 C C . ASP A 1 83 ? -10.250 4.150 -2.612 1.00 58.31 83 ASP A C 1
ATOM 662 O O . ASP A 1 83 ? -9.943 4.741 -1.563 1.00 58.31 83 ASP A O 1
ATOM 666 N N . SER A 1 84 ? -9.969 2.860 -2.785 1.00 69.62 84 SER A N 1
ATOM 667 C CA . SER A 1 84 ? -9.057 2.145 -1.905 1.00 69.62 84 SER A CA 1
ATOM 668 C C . SER A 1 84 ? -7.786 2.994 -1.733 1.00 69.62 84 SER A C 1
ATOM 670 O O . SER A 1 84 ? -7.133 3.365 -2.703 1.00 69.62 84 SER A O 1
ATOM 672 N N . LYS A 1 85 ? -7.398 3.322 -0.489 1.00 77.00 85 LYS A N 1
ATOM 673 C CA . LYS A 1 85 ? -6.202 4.148 -0.167 1.00 77.00 85 LYS A CA 1
ATOM 674 C C . LYS A 1 85 ? -4.868 3.529 -0.620 1.00 77.00 85 LYS A C 1
ATOM 676 O O . LYS A 1 85 ? -3.793 3.955 -0.189 1.00 77.00 85 LYS A O 1
ATOM 681 N N . PHE A 1 86 ? -4.920 2.469 -1.412 1.00 82.69 86 PHE A N 1
ATOM 682 C CA . PHE A 1 86 ? -3.772 1.771 -1.928 1.00 82.69 86 PHE A CA 1
ATOM 683 C C . PHE A 1 86 ? -3.204 2.523 -3.132 1.00 82.69 86 PHE A C 1
ATOM 685 O O . PHE A 1 86 ? -3.643 2.366 -4.264 1.00 82.69 86 PHE A O 1
ATOM 692 N N . VAL A 1 87 ? -2.168 3.319 -2.881 1.00 82.56 87 VAL A N 1
ATOM 693 C CA . VAL A 1 87 ? -1.344 3.892 -3.946 1.00 82.56 87 VAL A CA 1
ATOM 694 C C . VAL A 1 87 ? -0.173 2.947 -4.212 1.00 82.56 87 VAL A C 1
ATOM 696 O O . VAL A 1 87 ? 0.597 2.626 -3.299 1.00 82.56 87 VAL A O 1
ATOM 699 N N . ASN A 1 88 ? -0.021 2.500 -5.463 1.00 83.00 88 ASN A N 1
ATOM 700 C CA . ASN A 1 88 ? 1.097 1.657 -5.883 1.00 83.00 88 ASN A CA 1
ATOM 701 C C . ASN A 1 88 ? 2.433 2.383 -5.627 1.00 83.00 88 ASN A C 1
ATOM 703 O O . ASN A 1 88 ? 2.727 3.414 -6.223 1.00 83.00 88 ASN A O 1
ATOM 707 N N . SER A 1 89 ? 3.256 1.833 -4.730 1.00 81.19 89 SER A N 1
ATOM 708 C CA . SER A 1 89 ? 4.539 2.424 -4.309 1.00 81.19 89 SER A CA 1
ATOM 709 C C . SER A 1 89 ? 5.745 1.965 -5.144 1.00 81.19 89 SER A C 1
ATOM 711 O O . SER A 1 89 ? 6.899 2.084 -4.707 1.00 81.19 89 SER A O 1
ATOM 713 N N . SER A 1 90 ? 5.489 1.413 -6.334 1.00 86.81 90 SER A N 1
ATOM 714 C CA . SER A 1 90 ? 6.528 0.899 -7.228 1.00 86.81 90 SER A CA 1
ATOM 715 C C . SER A 1 90 ? 7.505 1.990 -7.658 1.00 86.81 90 SER A C 1
ATOM 717 O O . SER A 1 90 ? 7.156 3.154 -7.835 1.00 86.81 90 SER A O 1
ATOM 719 N N . ARG A 1 91 ? 8.773 1.601 -7.800 1.00 86.94 91 ARG A N 1
ATOM 720 C CA . ARG A 1 91 ? 9.864 2.495 -8.204 1.00 86.94 91 ARG A CA 1
ATOM 721 C C . ARG A 1 91 ? 10.140 2.318 -9.697 1.00 86.94 91 ARG A C 1
ATOM 723 O O . ARG A 1 91 ? 10.103 1.171 -10.146 1.00 86.94 91 ARG A O 1
ATOM 730 N N . PRO A 1 92 ? 10.487 3.388 -10.434 1.00 86.94 92 PRO A N 1
ATOM 731 C CA . PRO A 1 92 ? 10.973 3.241 -11.802 1.00 86.94 92 PRO A CA 1
ATOM 732 C C . PRO A 1 92 ? 12.260 2.404 -11.803 1.00 86.94 92 PRO A C 1
ATOM 734 O O . PRO A 1 92 ? 13.100 2.551 -10.909 1.00 86.94 92 PRO A O 1
ATOM 737 N N . ARG A 1 93 ? 12.383 1.485 -12.769 1.00 82.81 93 ARG A N 1
ATOM 738 C CA . ARG A 1 93 ? 13.512 0.543 -12.841 1.00 82.81 93 ARG A CA 1
ATOM 739 C C . ARG A 1 93 ? 14.801 1.218 -13.317 1.00 82.81 93 ARG A C 1
ATOM 741 O O . ARG A 1 93 ? 15.839 0.993 -12.702 1.00 82.81 93 ARG A O 1
ATOM 748 N N . ASP A 1 94 ? 14.706 2.119 -14.291 1.00 83.44 94 ASP A N 1
ATOM 749 C CA . ASP A 1 94 ? 15.866 2.690 -14.991 1.00 83.44 94 ASP A CA 1
ATOM 750 C C . ASP A 1 94 ? 16.212 4.122 -14.531 1.00 83.44 94 ASP A C 1
ATOM 752 O O . ASP A 1 94 ? 16.517 5.007 -15.328 1.00 83.44 94 ASP A O 1
ATOM 756 N N . GLU A 1 95 ? 16.156 4.386 -13.216 1.00 82.69 95 GLU A N 1
ATOM 757 C CA . GLU A 1 95 ? 16.542 5.693 -12.657 1.00 82.69 95 GLU A CA 1
ATOM 758 C C . GLU A 1 95 ? 18.074 5.848 -12.511 1.00 82.69 95 GLU A C 1
ATOM 760 O O . GLU A 1 95 ? 18.760 4.983 -11.965 1.00 82.69 95 GLU A O 1
ATOM 765 N N . SER A 1 96 ? 18.612 7.008 -12.915 1.00 91.19 96 SER A N 1
ATOM 766 C CA . SER A 1 96 ? 20.004 7.409 -12.637 1.00 91.19 96 SER A CA 1
ATOM 767 C C . SER A 1 96 ? 20.299 7.437 -11.120 1.00 91.19 96 SER A C 1
ATOM 769 O O . SER A 1 96 ? 19.409 7.767 -10.318 1.00 91.19 96 SER A O 1
ATOM 771 N N . PRO A 1 97 ? 21.544 7.143 -10.678 1.00 90.69 97 PRO A N 1
ATOM 772 C CA . PRO A 1 97 ? 21.913 7.107 -9.259 1.00 90.69 97 PRO A CA 1
ATOM 773 C C . PRO A 1 97 ? 21.595 8.401 -8.496 1.00 90.69 97 PRO A C 1
ATOM 775 O O . PRO A 1 97 ? 21.238 8.339 -7.314 1.00 90.69 97 PRO A O 1
ATOM 778 N N . ASP A 1 98 ? 21.680 9.565 -9.141 1.00 92.12 98 ASP A N 1
ATOM 779 C CA . ASP A 1 98 ? 21.366 10.844 -8.496 1.00 92.12 98 ASP A CA 1
ATOM 780 C C . ASP A 1 98 ? 19.863 11.061 -8.307 1.00 92.12 98 ASP A C 1
ATOM 782 O O . ASP A 1 98 ? 19.445 11.558 -7.257 1.00 92.12 98 ASP A O 1
ATOM 786 N N . SER A 1 99 ? 19.033 10.607 -9.251 1.00 90.62 99 SER A N 1
ATOM 787 C CA . SER A 1 99 ? 17.569 10.627 -9.105 1.00 90.62 99 SER A CA 1
ATOM 788 C C . SER A 1 99 ? 17.124 9.774 -7.908 1.00 90.62 99 SER A C 1
ATOM 790 O O . SER A 1 99 ? 16.406 10.242 -7.015 1.00 90.62 99 SER A O 1
ATOM 792 N N . LYS A 1 100 ? 17.689 8.565 -7.783 1.00 91.38 100 LYS A N 1
ATOM 793 C CA . LYS A 1 100 ? 17.454 7.655 -6.650 1.00 91.38 100 LYS A CA 1
ATOM 794 C C . LYS A 1 100 ? 17.806 8.282 -5.300 1.00 91.38 100 LYS A C 1
ATOM 796 O O . LYS A 1 100 ? 17.068 8.120 -4.320 1.00 91.38 100 LYS A O 1
ATOM 801 N N . LYS A 1 101 ? 18.934 9.000 -5.222 1.00 94.69 101 LYS A N 1
ATOM 802 C CA . LYS A 1 101 ? 19.362 9.716 -4.006 1.00 94.69 101 LYS A CA 1
ATOM 803 C C . LYS A 1 101 ? 18.395 10.845 -3.656 1.00 94.69 101 LYS A C 1
ATOM 805 O O . LYS A 1 101 ? 17.973 10.915 -2.500 1.00 94.69 101 LYS A O 1
ATOM 810 N N . LYS A 1 102 ? 18.008 11.678 -4.630 1.00 93.8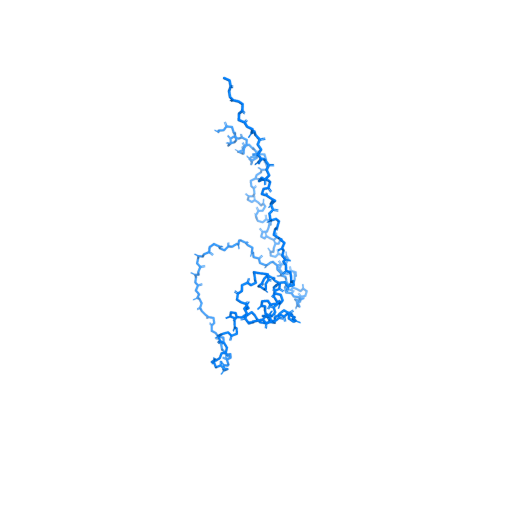8 102 LYS A N 1
ATOM 811 C CA . LYS A 1 102 ? 17.056 12.789 -4.441 1.00 93.88 102 LYS A CA 1
ATOM 812 C C . LYS A 1 102 ? 15.707 12.286 -3.921 1.00 93.88 102 LYS A C 1
ATOM 814 O O . LYS A 1 102 ? 15.236 12.763 -2.892 1.00 93.88 102 LYS A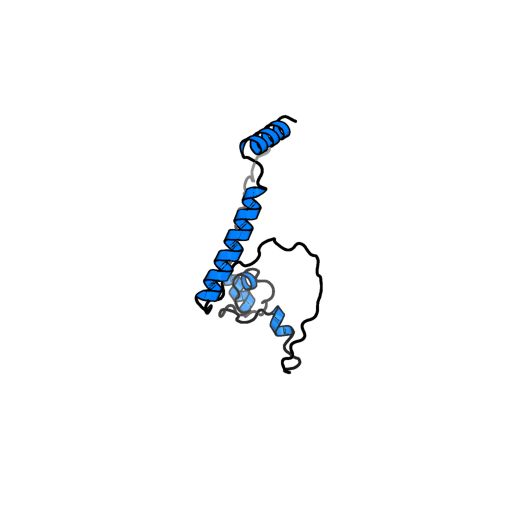 O 1
ATOM 819 N N . ARG A 1 103 ? 15.148 11.234 -4.529 1.00 91.88 103 ARG A N 1
ATOM 820 C CA . ARG A 1 103 ? 13.893 10.608 -4.077 1.00 91.88 103 ARG A CA 1
ATOM 821 C C . ARG A 1 103 ? 14.001 10.046 -2.660 1.00 91.88 103 ARG A C 1
ATOM 823 O O . ARG A 1 103 ? 13.135 10.279 -1.819 1.00 91.88 103 ARG A O 1
ATOM 830 N N . LYS A 1 104 ? 15.083 9.317 -2.361 1.00 95.06 104 LYS A N 1
ATOM 831 C CA . LYS A 1 104 ? 15.327 8.778 -1.012 1.00 95.06 104 LYS A CA 1
ATOM 832 C C . LYS A 1 104 ? 15.465 9.894 0.026 1.00 95.06 104 LYS A C 1
ATOM 834 O O . LYS A 1 104 ? 15.013 9.708 1.155 1.00 95.06 104 LYS A O 1
ATOM 839 N N . LYS A 1 105 ? 16.087 11.020 -0.335 1.00 97.06 105 LYS A N 1
ATOM 840 C CA . LYS A 1 105 ? 16.214 12.204 0.521 1.00 97.06 105 LYS A CA 1
ATOM 841 C C . LYS A 1 105 ? 14.839 12.813 0.817 1.00 97.06 105 LYS A C 1
ATOM 843 O O . LYS A 1 105 ? 14.481 12.881 1.989 1.00 97.06 105 LYS A O 1
ATOM 848 N N . ALA A 1 106 ? 14.032 13.078 -0.210 1.00 94.75 106 ALA A N 1
ATOM 849 C CA . ALA A 1 106 ? 12.681 13.623 -0.053 1.00 94.75 106 ALA A CA 1
ATOM 850 C C . ALA A 1 106 ? 11.787 12.750 0.852 1.00 94.75 106 ALA A C 1
ATOM 852 O O . ALA A 1 106 ? 11.165 13.243 1.790 1.00 94.75 106 ALA A O 1
ATOM 853 N N . VAL A 1 107 ? 11.783 11.423 0.652 1.00 95.12 107 VAL A N 1
ATOM 854 C CA . VAL A 1 107 ? 10.999 10.497 1.499 1.00 95.12 107 VAL A CA 1
ATOM 855 C C . VAL A 1 107 ? 11.468 10.524 2.958 1.00 95.12 107 VAL A C 1
ATOM 857 O O . VAL A 1 107 ? 10.654 10.443 3.880 1.00 95.12 107 VAL A O 1
ATOM 860 N N . LYS A 1 108 ? 12.780 10.621 3.196 1.00 97.50 108 LYS A N 1
ATOM 861 C CA . LYS A 1 108 ? 13.326 10.699 4.557 1.00 97.50 108 LYS A CA 1
ATOM 862 C C . LYS A 1 108 ? 12.933 11.999 5.253 1.00 97.50 108 LYS A C 1
ATOM 864 O O . LYS A 1 108 ? 12.571 11.940 6.425 1.00 97.50 108 LYS A O 1
ATOM 869 N N . GLU A 1 109 ? 12.992 13.123 4.547 1.00 97.44 109 GLU A N 1
ATOM 870 C CA . GLU A 1 109 ? 12.635 14.450 5.064 1.00 97.44 109 GLU A CA 1
ATOM 871 C C . GLU A 1 109 ? 11.150 14.510 5.435 1.00 97.44 109 GLU A C 1
ATOM 873 O O . GLU A 1 109 ? 10.831 14.752 6.599 1.00 97.44 109 GLU A O 1
ATOM 878 N N . GLN A 1 110 ? 10.258 14.095 4.528 1.00 95.56 110 GLN A N 1
ATOM 879 C CA . GLN A 1 110 ? 8.818 14.008 4.802 1.00 95.56 110 GLN A CA 1
ATOM 880 C C . GLN A 1 110 ? 8.501 13.127 6.020 1.00 95.56 110 GLN A C 1
ATOM 882 O O . GLN A 1 110 ? 7.648 13.447 6.848 1.00 95.56 110 GLN A O 1
ATOM 887 N N . GLN A 1 111 ? 9.172 11.978 6.163 1.00 96.75 111 GLN A N 1
ATOM 888 C CA . GLN A 1 111 ? 8.963 11.127 7.335 1.00 96.75 111 GLN A CA 1
ATOM 889 C C . GLN A 1 111 ? 9.551 11.731 8.615 1.00 96.75 111 GLN A C 1
ATOM 891 O O . GLN A 1 111 ? 9.026 11.475 9.698 1.00 96.75 111 GLN A O 1
ATOM 896 N N . ALA A 1 112 ? 10.660 12.468 8.532 1.00 97.00 112 ALA A N 1
ATOM 897 C CA . ALA A 1 11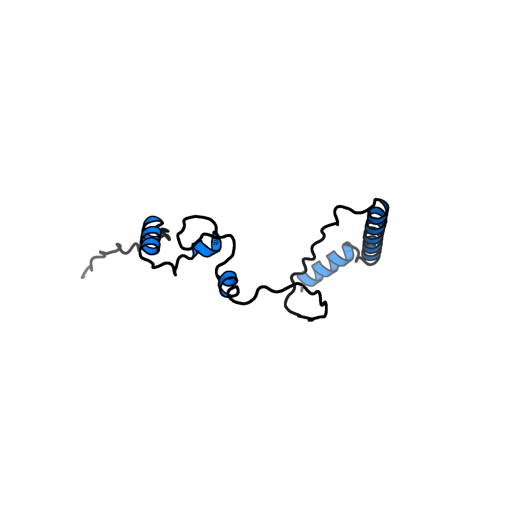2 ? 11.243 13.150 9.681 1.00 97.00 112 ALA A CA 1
ATOM 898 C C . ALA A 1 112 ? 10.304 14.249 10.190 1.00 97.00 112 ALA A C 1
ATOM 900 O O . ALA A 1 112 ? 10.042 14.299 11.389 1.00 97.00 112 ALA A O 1
ATOM 901 N N . GLU A 1 113 ? 9.727 15.045 9.291 1.00 96.50 113 GLU A N 1
ATOM 902 C CA . GLU A 1 113 ? 8.700 16.047 9.602 1.00 96.50 113 GLU A CA 1
ATOM 903 C C . GLU A 1 113 ? 7.479 15.407 10.273 1.00 96.50 113 GLU A C 1
ATOM 905 O O . GLU A 1 113 ? 7.144 15.762 11.402 1.00 96.50 113 GLU A O 1
ATOM 910 N N . LYS A 1 114 ? 6.921 14.337 9.688 1.00 96.25 114 LYS A N 1
ATOM 911 C CA . LYS A 1 114 ? 5.807 13.575 10.292 1.00 96.25 114 LYS A CA 1
ATOM 912 C C . LYS A 1 114 ? 6.132 13.004 11.677 1.00 96.25 114 LYS A C 1
ATOM 914 O O . LYS A 1 114 ? 5.241 12.818 12.505 1.00 96.25 114 LYS A O 1
ATOM 919 N N . ARG A 1 115 ? 7.400 12.673 11.955 1.00 96.06 115 ARG A N 1
ATOM 920 C CA . ARG A 1 115 ? 7.829 12.202 13.284 1.00 96.06 115 ARG A CA 1
ATOM 921 C C . ARG A 1 115 ? 7.910 13.339 14.305 1.00 96.06 115 ARG A C 1
ATOM 923 O O . ARG A 1 115 ? 7.679 13.048 15.477 1.00 96.06 115 ARG A O 1
ATOM 930 N N . LYS A 1 116 ? 8.197 14.583 13.892 1.00 95.31 116 LYS A N 1
ATOM 931 C CA . LYS A 1 116 ? 8.228 15.758 14.787 1.00 95.31 116 LYS A CA 1
ATOM 932 C C . LYS A 1 116 ? 6.843 16.053 15.369 1.00 95.31 116 LYS A C 1
ATOM 934 O O . LYS A 1 116 ? 6.726 16.291 16.564 1.00 95.31 116 LYS A O 1
ATOM 939 N N . GLU A 1 117 ? 5.801 15.947 14.551 1.00 95.50 117 GLU A N 1
ATOM 940 C CA . GLU A 1 117 ? 4.409 16.215 14.951 1.00 95.50 117 GLU A CA 1
ATOM 941 C C . GLU A 1 117 ? 3.727 15.028 15.657 1.00 95.50 117 GLU A C 1
ATOM 943 O O . GLU A 1 117 ? 2.614 15.134 16.179 1.00 95.50 117 GLU A O 1
ATOM 948 N N . LYS A 1 118 ? 4.377 13.859 15.697 1.00 95.81 118 LYS A N 1
ATOM 949 C CA . LYS A 1 118 ? 3.782 12.630 16.229 1.00 95.81 118 LYS A CA 1
ATOM 950 C C . LYS A 1 118 ? 3.467 12.751 17.723 1.00 95.81 118 LYS A C 1
ATOM 952 O O . LYS A 1 118 ? 4.346 12.962 18.558 1.00 95.81 118 LYS A O 1
ATOM 957 N N . VAL A 1 119 ? 2.219 12.451 18.087 1.00 96.06 119 VAL A N 1
ATOM 958 C CA . VAL A 1 119 ? 1.786 12.362 19.491 1.00 96.06 119 VAL A CA 1
ATOM 959 C C . VAL A 1 119 ? 2.628 11.332 20.256 1.00 96.06 119 VAL A C 1
ATOM 961 O O . VAL A 1 119 ? 2.740 10.166 19.858 1.00 96.06 119 VAL A O 1
ATOM 964 N N . LYS A 1 120 ? 3.190 11.747 21.400 1.00 96.81 120 LYS A N 1
ATOM 965 C CA . LYS A 1 120 ? 3.983 10.871 22.277 1.00 96.81 120 LYS A CA 1
ATOM 966 C C . LYS A 1 120 ? 3.171 9.639 22.704 1.00 96.81 120 LYS A C 1
ATOM 968 O O . LYS A 1 120 ? 1.996 9.732 23.068 1.00 96.81 120 LYS A O 1
ATOM 973 N N . LYS A 1 121 ? 3.826 8.471 22.735 1.00 97.44 121 LYS A N 1
ATOM 974 C CA . LYS A 1 121 ? 3.201 7.159 23.013 1.00 97.44 121 LYS A CA 1
ATOM 975 C C . LYS A 1 121 ? 2.365 7.137 24.300 1.00 97.44 121 LYS A C 1
ATOM 977 O O . LYS A 1 121 ? 1.270 6.584 24.289 1.00 97.44 121 LYS A O 1
ATOM 982 N N . HIS A 1 122 ? 2.858 7.724 25.395 1.00 96.56 122 HIS A N 1
ATOM 983 C CA . HIS A 1 122 ? 2.149 7.728 26.683 1.00 96.56 122 HIS A CA 1
ATOM 984 C C . HIS A 1 122 ? 0.856 8.560 26.644 1.00 96.56 122 HIS A C 1
ATOM 986 O O . HIS A 1 122 ? -0.139 8.162 27.244 1.00 96.56 122 HIS A O 1
ATOM 992 N N . ILE A 1 123 ? 0.835 9.658 25.880 1.00 97.00 123 ILE A N 1
ATOM 993 C CA . ILE A 1 123 ? -0.358 10.496 25.694 1.00 97.00 123 ILE A CA 1
ATOM 994 C C . ILE A 1 123 ? -1.407 9.732 24.882 1.00 97.00 123 ILE A C 1
ATOM 996 O O . ILE A 1 123 ? -2.562 9.661 25.298 1.00 97.00 123 ILE A O 1
ATOM 1000 N N . LYS A 1 124 ? -0.998 9.092 23.773 1.00 97.00 124 LYS A N 1
ATOM 1001 C CA . LYS A 1 124 ? -1.885 8.239 22.961 1.00 97.00 124 LYS A CA 1
ATOM 1002 C C . LYS A 1 124 ? -2.509 7.120 23.806 1.00 97.00 124 LYS A C 1
ATOM 1004 O O . LYS A 1 124 ? -3.730 7.020 23.871 1.00 97.00 124 LYS A O 1
ATOM 1009 N N . LYS A 1 125 ? -1.682 6.362 24.542 1.00 96.81 125 LYS A N 1
ATOM 1010 C CA . LYS A 1 125 ? -2.145 5.286 25.438 1.00 96.81 125 LYS A CA 1
ATOM 1011 C C . LYS A 1 125 ? -3.130 5.781 26.502 1.00 96.81 125 LYS A C 1
ATOM 1013 O O . LYS A 1 125 ? -4.092 5.086 26.810 1.00 96.81 125 LYS A O 1
ATOM 1018 N N . ARG A 1 126 ? -2.902 6.964 27.091 1.00 96.38 126 ARG A N 1
ATOM 1019 C CA . ARG A 1 126 ? -3.825 7.547 28.080 1.00 96.38 126 ARG A CA 1
ATOM 1020 C C . ARG A 1 126 ? -5.179 7.885 27.452 1.00 96.38 126 ARG A C 1
ATOM 1022 O O . ARG A 1 126 ? -6.195 7.528 28.039 1.00 96.38 126 ARG A O 1
ATOM 1029 N N . LYS A 1 127 ? -5.197 8.526 26.276 1.00 96.06 127 LYS A N 1
ATOM 1030 C CA . LYS A 1 127 ? -6.439 8.859 25.553 1.00 96.06 127 LYS A CA 1
ATOM 1031 C C . LYS A 1 127 ? -7.252 7.602 25.225 1.00 96.06 127 LYS A C 1
ATOM 1033 O O . LYS A 1 127 ? -8.433 7.558 25.540 1.00 96.06 127 LYS A O 1
ATOM 1038 N N . GLU A 1 128 ? -6.611 6.558 24.703 1.00 95.50 128 GLU A N 1
ATOM 1039 C CA . GLU A 1 128 ? -7.268 5.276 24.395 1.00 95.50 128 GLU A CA 1
ATOM 1040 C C . GLU A 1 128 ? -7.851 4.596 25.643 1.00 95.50 128 GLU A C 1
ATOM 1042 O O . GLU A 1 128 ? -8.986 4.127 25.623 1.00 95.50 128 GLU A O 1
ATOM 1047 N N . ARG A 1 129 ? -7.114 4.584 26.764 1.00 94.19 129 ARG A N 1
ATOM 1048 C CA . ARG A 1 129 ? -7.618 4.030 28.034 1.00 94.19 129 ARG A CA 1
ATOM 1049 C C . ARG A 1 129 ? -8.832 4.786 28.572 1.00 94.19 129 ARG A C 1
ATOM 1051 O O . ARG A 1 129 ? -9.688 4.157 29.179 1.00 94.19 129 ARG A O 1
ATOM 1058 N N . LEU A 1 130 ? -8.881 6.109 28.402 1.00 94.75 130 LEU A N 1
ATOM 1059 C CA . LEU A 1 130 ? -10.024 6.926 28.822 1.00 94.75 130 LEU A CA 1
ATOM 1060 C C . LEU A 1 130 ? -11.239 6.699 27.920 1.00 94.75 130 LEU A C 1
ATOM 1062 O O . LEU A 1 130 ? -12.340 6.572 28.438 1.00 94.75 130 LEU A O 1
ATOM 1066 N N . LEU A 1 131 ? -11.032 6.593 26.604 1.00 93.81 131 LEU A N 1
ATOM 1067 C CA . LEU A 1 131 ? -12.093 6.270 25.646 1.00 93.81 131 LEU A CA 1
ATOM 1068 C C . LEU A 1 131 ? -12.709 4.894 25.909 1.00 93.81 131 LEU A C 1
ATOM 1070 O O . LEU A 1 131 ? -13.911 4.759 25.799 1.00 93.81 131 LEU A O 1
ATOM 1074 N N . LYS A 1 132 ? -11.903 3.897 26.301 1.00 92.06 132 LYS A N 1
ATOM 1075 C CA . LYS A 1 132 ? -12.386 2.542 26.620 1.00 92.06 132 LYS A CA 1
ATOM 1076 C C . LYS A 1 132 ? -13.124 2.438 27.966 1.00 92.06 132 LYS A C 1
ATOM 1078 O O . LYS A 1 132 ? -13.765 1.430 28.232 1.00 92.06 132 LYS A O 1
ATOM 1083 N N . LYS A 1 133 ? -12.940 3.415 28.859 1.00 84.81 133 LYS A N 1
ATOM 1084 C CA . LYS A 1 133 ? -13.614 3.464 30.168 1.00 84.81 133 LYS A CA 1
ATOM 1085 C C . LYS A 1 133 ? -14.941 4.226 30.130 1.00 84.81 133 LYS A C 1
ATOM 1087 O O . LYS A 1 133 ? -15.686 4.126 31.099 1.00 84.81 133 LYS A O 1
ATOM 1092 N N . LYS A 1 134 ? -15.167 5.025 29.088 1.00 65.38 134 LYS A N 1
ATOM 1093 C CA . LYS A 1 134 ? -16.483 5.573 28.756 1.00 65.38 134 LYS A CA 1
ATOM 1094 C C . LYS A 1 134 ? -17.273 4.523 27.992 1.00 65.38 134 LYS A C 1
ATOM 1096 O O . LYS A 1 134 ? -18.505 4.544 28.156 1.00 65.38 134 LYS A O 1
#

pLDDT: mean 74.69, std 18.9, range [38.0, 97.5]

Solvent-accessible surface area (backbone atoms only — not comparable to full-atom values): 9213 Å² total; per-residue (Å²): 143,81,86,79,81,93,73,76,95,74,70,73,71,68,76,76,64,84,75,80,54,61,72,58,52,53,51,34,34,76,70,72,57,54,89,77,58,78,60,38,70,76,70,36,37,36,78,81,68,83,43,77,46,93,68,61,73,80,61,56,76,66,67,86,66,79,91,79,84,91,77,94,74,94,75,87,78,92,76,90,65,91,71,71,89,77,70,87,82,80,73,81,86,88,63,55,76,66,57,54,49,53,54,54,48,53,57,50,50,56,51,50,54,57,56,71,73,49,77,54,68,70,60,53,53,51,55,53,54,53,60,75,73,106

InterPro domains:
  IPR051272 RIO-type Ser/Thr kinase [PTHR45723] (19-134)

Radius of gyration: 31.18 Å; Cα contacts (8 Å, |Δi|>4): 30; chains: 1; bounding box: 76×62×66 Å

Sequence (134 aa):
MIRLPHQHLSRILVLSRWVVDIERDIRNVKSGKEKELVYKTITGLKGDLSGPQTKPEILEKTTSSGEEEEEDSSERENSSEDDSKFVNSSRPRDESPDSKKKRKKAVKEQQAEKRKEKVKKHIKKRKERLLKKK

Secondary structure (DSSP, 8-state):
---------------------HHHHHHHHHTT--TT-HHHHHHTB-TTSSSB-SS-HHH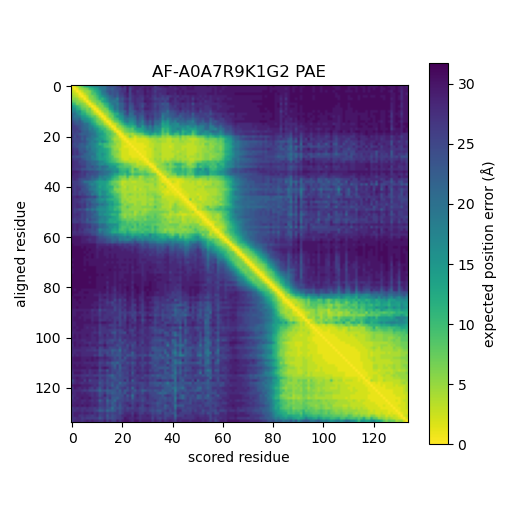HTT-SS---------------S---S----PPPTT--HHHHHHHHHHHHHHHHHHHHSPPPHHHHHHHHHHHTT-